Protein AF-A0A3D0VF95-F1 (afdb_monomer_lite)

Sequence (143 aa):
RTIIGYPAPKKQNTGKIHGSALGAEEVAALKTVLGFDPAKSFDVDQAVLAHARSVVDRGAAAKKEWEESFNAWQAANPEGAALLQRIEARELPEGLAAALPVFPAGKDVSTRAASGKVLNALGPVMPELWGGSADLAESNNTT

Structure (mmCIF, N/CA/C/O backbone):
data_AF-A0A3D0VF95-F1
#
_entry.id   AF-A0A3D0VF95-F1
#
loop_
_atom_site.group_PDB
_atom_site.id
_atom_site.type_symbol
_atom_site.label_atom_id
_atom_site.label_alt_id
_atom_site.label_comp_id
_atom_site.label_asym_id
_atom_site.label_entity_id
_atom_site.label_seq_id
_atom_site.pdbx_PDB_ins_code
_atom_site.Cartn_x
_atom_site.Cartn_y
_atom_site.Cartn_z
_atom_site.occupancy
_atom_site.B_iso_or_equiv
_atom_site.auth_seq_id
_atom_site.auth_comp_id
_atom_site.auth_asym_id
_atom_site.auth_atom_id
_atom_site.pdbx_PDB_model_num
ATOM 1 N N . ARG A 1 1 ? -9.098 16.850 13.907 1.00 91.50 1 ARG A N 1
ATOM 2 C CA . ARG A 1 1 ? -8.791 16.857 15.361 1.00 91.50 1 ARG A CA 1
ATOM 3 C C . ARG A 1 1 ? -9.553 15.711 16.012 1.00 91.50 1 ARG A C 1
ATOM 5 O O . ARG A 1 1 ? -10.736 15.590 15.736 1.00 91.50 1 ARG A O 1
ATOM 12 N N . THR A 1 2 ? -8.899 14.890 16.828 1.00 98.12 2 THR A N 1
ATOM 13 C CA . THR A 1 2 ? -9.504 13.769 17.576 1.00 98.12 2 THR A CA 1
ATOM 14 C C . THR A 1 2 ? -9.077 13.840 19.047 1.00 98.12 2 THR A C 1
ATOM 16 O O . THR A 1 2 ? -8.173 14.609 19.381 1.00 98.12 2 THR A O 1
ATOM 19 N N . ILE A 1 3 ? -9.728 13.069 19.924 1.00 98.12 3 ILE A N 1
ATOM 20 C CA . ILE A 1 3 ? -9.291 12.853 21.311 1.00 98.12 3 ILE A CA 1
ATOM 21 C C . ILE A 1 3 ? -8.755 11.426 21.404 1.00 98.12 3 ILE A C 1
ATOM 23 O O . ILE A 1 3 ? -9.495 10.469 21.175 1.00 98.12 3 ILE A O 1
ATOM 27 N N . ILE A 1 4 ? -7.470 11.273 21.724 1.00 98.06 4 ILE A N 1
ATOM 28 C CA . ILE A 1 4 ? -6.871 9.945 21.871 1.00 98.06 4 ILE A CA 1
ATOM 29 C C . ILE A 1 4 ? -7.555 9.174 23.009 1.00 98.06 4 ILE A C 1
ATOM 31 O O . ILE A 1 4 ? -7.718 9.695 24.114 1.00 98.06 4 ILE A O 1
ATOM 35 N N . GLY A 1 5 ? -7.962 7.936 22.723 1.00 97.25 5 GLY A N 1
ATOM 36 C CA . GLY A 1 5 ? -8.586 7.044 23.698 1.00 97.25 5 GLY A CA 1
ATOM 37 C C . GLY A 1 5 ? -10.029 7.381 24.079 1.00 97.25 5 GLY A C 1
ATOM 38 O O . GLY A 1 5 ? -10.509 6.869 25.082 1.00 97.25 5 GLY A O 1
ATOM 39 N N . TYR A 1 6 ? -10.726 8.229 23.320 1.00 97.94 6 TYR A N 1
ATOM 40 C CA . TYR A 1 6 ? -12.159 8.463 23.521 1.00 97.94 6 TYR A CA 1
ATOM 41 C C . TYR A 1 6 ? -12.970 7.156 23.381 1.00 97.94 6 TYR A C 1
ATOM 43 O O . TYR A 1 6 ? -12.691 6.397 22.449 1.00 97.94 6 TYR A O 1
ATOM 51 N N . PRO A 1 7 ? -13.993 6.887 24.219 1.00 97.38 7 PRO A N 1
ATOM 52 C CA . PRO A 1 7 ? -14.492 7.673 25.357 1.00 97.38 7 PRO A CA 1
ATOM 53 C C . PRO A 1 7 ? -14.001 7.167 26.734 1.00 97.38 7 PRO A C 1
ATOM 55 O O . PRO A 1 7 ? -14.779 7.115 27.686 1.00 97.38 7 PRO A O 1
ATOM 58 N N . ALA A 1 8 ? -12.733 6.754 26.868 1.00 97.56 8 ALA A N 1
ATOM 59 C CA . ALA A 1 8 ? -12.202 6.248 28.138 1.00 97.56 8 ALA A CA 1
ATOM 60 C C . ALA A 1 8 ? -12.300 7.321 29.245 1.00 97.56 8 ALA A C 1
ATOM 62 O O . ALA A 1 8 ? -11.689 8.387 29.119 1.00 97.56 8 ALA A O 1
ATOM 63 N N . PRO A 1 9 ? -13.053 7.077 30.331 1.00 96.75 9 PRO A N 1
ATOM 64 C CA . PRO A 1 9 ? -13.505 8.139 31.226 1.00 96.75 9 PRO A CA 1
ATOM 65 C C . PRO A 1 9 ? -12.384 8.805 32.029 1.00 96.75 9 PRO A C 1
ATOM 67 O O . PRO A 1 9 ? -12.472 10.001 32.304 1.00 96.75 9 PRO A O 1
ATOM 70 N N . LYS A 1 10 ? -11.332 8.067 32.409 1.00 95.25 10 LYS A N 1
ATOM 71 C CA . LYS A 1 10 ? -10.226 8.606 33.222 1.00 95.25 10 LYS A CA 1
ATOM 72 C C . LYS A 1 10 ? -8.950 8.805 32.413 1.00 95.25 10 LYS A C 1
ATOM 74 O O . LYS A 1 10 ? -8.097 9.593 32.819 1.00 95.25 10 LYS A O 1
ATOM 79 N N . LYS A 1 11 ? -8.781 8.069 31.310 1.00 96.06 11 LYS A N 1
ATOM 80 C CA . LYS A 1 11 ? -7.512 8.028 30.567 1.00 96.06 11 LYS A CA 1
ATOM 81 C C . LYS A 1 11 ? -7.531 8.702 29.194 1.00 96.06 11 LYS A C 1
ATOM 83 O O . LYS A 1 11 ? -6.440 8.921 28.660 1.00 96.06 11 LYS A O 1
ATOM 88 N N . GLN A 1 12 ? -8.686 9.059 28.621 1.00 97.62 12 GLN A N 1
ATOM 89 C CA . GLN A 1 12 ? -8.707 9.789 27.345 1.00 97.62 12 GLN A CA 1
ATOM 90 C C . GLN A 1 12 ? -7.926 11.109 27.432 1.00 97.62 12 GLN A C 1
ATOM 92 O O . GLN A 1 12 ? -7.863 11.739 28.485 1.00 97.62 12 GLN A O 1
ATOM 97 N N . ASN A 1 13 ? -7.350 11.547 26.312 1.00 97.81 13 ASN A N 1
ATOM 98 C CA . ASN A 1 13 ? -6.564 12.784 26.224 1.00 97.81 13 ASN A CA 1
ATOM 99 C C . ASN A 1 13 ? -5.314 12.832 27.134 1.00 97.81 13 ASN A C 1
ATOM 101 O O . ASN A 1 13 ? -4.895 13.908 27.560 1.00 97.81 13 ASN A O 1
ATOM 105 N N . THR A 1 14 ? -4.704 11.683 27.439 1.00 96.31 14 THR A N 1
ATOM 106 C CA . THR A 1 14 ? -3.471 11.603 28.243 1.00 96.31 14 THR A CA 1
ATOM 107 C C . THR A 1 14 ? -2.349 10.887 27.491 1.00 96.31 14 THR A C 1
ATOM 109 O O . THR A 1 14 ? -2.602 10.025 26.656 1.00 96.31 14 THR A O 1
ATOM 112 N N . GLY A 1 15 ? -1.081 11.173 27.806 1.00 95.25 15 GLY A N 1
ATOM 113 C CA . GLY A 1 15 ? 0.045 10.444 27.197 1.00 95.25 15 GLY A CA 1
ATOM 114 C C . GLY A 1 15 ? 0.057 8.947 27.541 1.00 95.25 15 GLY A C 1
ATOM 115 O O . GLY A 1 15 ? 0.415 8.114 26.711 1.00 95.25 15 GLY A O 1
ATOM 116 N N . LYS A 1 16 ? -0.408 8.581 28.746 1.00 92.38 16 LYS A N 1
ATOM 117 C CA . LYS A 1 16 ? -0.428 7.186 29.219 1.00 92.38 16 LYS A CA 1
ATOM 118 C C . LYS A 1 16 ? -1.379 6.287 28.419 1.00 92.38 16 LYS A C 1
ATOM 120 O O . LYS A 1 16 ? -1.169 5.076 28.417 1.00 92.38 16 LYS A O 1
ATOM 125 N N . ILE A 1 17 ? -2.381 6.844 27.726 1.00 96.81 17 ILE A N 1
ATOM 126 C CA . ILE A 1 17 ? -3.312 6.042 26.916 1.00 96.81 17 ILE A CA 1
ATOM 127 C C . ILE A 1 17 ? -2.722 5.559 25.584 1.00 96.81 17 ILE A C 1
ATOM 129 O O . ILE A 1 17 ? -3.299 4.685 24.951 1.00 96.81 17 ILE A O 1
ATOM 133 N N . HIS A 1 18 ? -1.573 6.092 25.156 1.00 97.38 18 HIS A N 1
ATOM 134 C CA . HIS A 1 18 ? -0.983 5.746 23.862 1.00 97.38 18 HIS A CA 1
ATOM 135 C C . HIS A 1 18 ? -0.328 4.356 23.841 1.00 97.38 18 HIS A C 1
ATOM 137 O O . HIS A 1 18 ? -0.590 3.570 22.938 1.00 97.38 18 HIS A O 1
ATOM 143 N N . GLY A 1 19 ? 0.535 4.063 24.817 1.00 96.31 19 GLY A N 1
ATOM 144 C CA . GLY A 1 19 ? 1.473 2.934 24.736 1.00 96.31 19 GLY A CA 1
ATOM 145 C C . GLY A 1 19 ? 1.367 1.916 25.867 1.00 96.31 19 GLY A C 1
ATOM 146 O O . GLY A 1 19 ? 2.305 1.153 26.075 1.00 96.31 19 GLY A O 1
ATOM 147 N N . SER A 1 20 ? 0.283 1.921 26.647 1.00 94.81 20 SER A N 1
ATOM 148 C CA . SER A 1 20 ? 0.113 0.990 27.769 1.00 94.81 20 SER A CA 1
ATOM 149 C C . SER A 1 20 ? -1.308 0.448 27.854 1.00 94.81 20 SER A C 1
ATOM 151 O O . SER A 1 20 ? -2.259 1.092 27.409 1.00 94.81 20 SER A O 1
ATOM 153 N N . ALA A 1 21 ? -1.458 -0.744 28.438 1.00 96.88 21 ALA A N 1
ATOM 154 C CA . ALA A 1 21 ? -2.770 -1.322 28.689 1.00 96.88 21 ALA A CA 1
ATOM 155 C C . ALA A 1 21 ? -3.631 -0.367 29.533 1.00 96.88 21 ALA A C 1
ATOM 157 O O . ALA A 1 21 ? -3.168 0.231 30.509 1.00 96.88 21 ALA A O 1
ATOM 158 N N . LEU A 1 22 ? -4.919 -0.270 29.196 1.00 96.56 22 LEU A N 1
ATOM 159 C CA . LEU A 1 22 ? -5.860 0.575 29.934 1.00 96.56 22 LEU A CA 1
ATOM 160 C C . LEU A 1 22 ? -5.990 0.146 31.406 1.00 96.56 22 LEU A C 1
ATOM 162 O O . LEU A 1 22 ? -6.193 0.996 32.271 1.00 96.56 22 LEU A O 1
ATOM 166 N N . GLY A 1 23 ? -5.781 -1.138 31.707 1.00 97.19 23 GLY A N 1
ATOM 167 C CA . GLY A 1 23 ? -6.002 -1.724 33.030 1.00 97.19 23 GLY A CA 1
ATOM 168 C C . GLY A 1 23 ? -7.465 -2.124 33.232 1.00 97.19 23 GLY A C 1
ATOM 169 O O . GLY A 1 23 ? -8.363 -1.542 32.627 1.00 97.19 23 GLY A O 1
ATOM 170 N N . ALA A 1 24 ? -7.699 -3.138 34.068 1.00 97.62 24 ALA A N 1
ATOM 171 C CA . ALA A 1 24 ? -9.010 -3.778 34.205 1.00 97.62 24 ALA A CA 1
ATOM 172 C C . ALA A 1 24 ? -10.131 -2.793 34.585 1.00 97.62 24 ALA A C 1
ATOM 174 O O . ALA A 1 24 ? -11.206 -2.837 33.992 1.00 97.62 24 ALA A O 1
ATOM 175 N N . GLU A 1 25 ? -9.858 -1.864 35.507 1.00 97.56 25 GLU A N 1
ATOM 176 C CA . GLU A 1 25 ? -10.831 -0.848 35.928 1.00 97.56 25 GLU A CA 1
ATOM 177 C C . GLU A 1 25 ? -11.253 0.077 34.783 1.00 97.56 25 GLU A C 1
ATOM 179 O O . GLU A 1 25 ? -12.441 0.334 34.599 1.00 97.56 25 GLU A O 1
ATOM 184 N N . GLU A 1 26 ? -10.293 0.566 33.993 1.00 97.50 26 GLU A N 1
ATOM 185 C CA . GLU A 1 26 ? -10.586 1.487 32.893 1.00 97.50 26 GLU A CA 1
ATOM 186 C C . GLU A 1 26 ? -11.311 0.766 31.750 1.00 97.50 26 GLU A C 1
ATOM 188 O O . GLU A 1 26 ? -12.223 1.332 31.153 1.00 97.50 26 GLU A O 1
ATOM 193 N N . VAL A 1 27 ? -10.958 -0.496 31.471 1.00 98.19 27 VAL A N 1
ATOM 194 C CA . VAL A 1 27 ? -11.661 -1.327 30.477 1.00 98.19 27 VAL A CA 1
ATOM 195 C C . VAL A 1 27 ? -13.112 -1.565 30.891 1.00 98.19 27 VAL A C 1
ATOM 197 O O . VAL A 1 27 ? -14.008 -1.418 30.061 1.00 98.19 27 VAL A O 1
ATOM 200 N N . ALA A 1 28 ? -13.361 -1.918 32.155 1.00 98.38 28 ALA A N 1
ATOM 201 C CA . ALA A 1 28 ? -14.717 -2.115 32.662 1.00 98.38 28 ALA A CA 1
ATOM 202 C C . ALA A 1 28 ? -15.535 -0.814 32.591 1.00 98.38 28 ALA A C 1
ATOM 204 O O . ALA A 1 28 ? -16.660 -0.829 32.096 1.00 98.38 28 ALA A O 1
ATOM 205 N N . ALA A 1 29 ? -14.952 0.319 33.000 1.00 98.19 29 ALA A N 1
ATOM 206 C CA . ALA A 1 29 ? -15.617 1.620 32.934 1.00 98.19 29 ALA A CA 1
ATOM 207 C C . ALA A 1 29 ? -15.926 2.047 31.489 1.00 98.19 29 ALA A 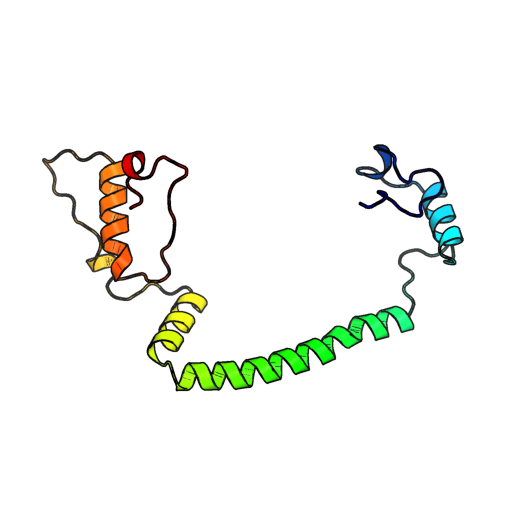C 1
ATOM 209 O O . ALA A 1 29 ? -17.023 2.529 31.213 1.00 98.19 29 ALA A O 1
ATOM 210 N N . LEU A 1 30 ? -14.993 1.826 30.556 1.00 98.19 30 LEU A N 1
ATOM 211 C CA . LEU A 1 30 ? -15.198 2.088 29.131 1.00 98.19 30 LEU A CA 1
ATOM 212 C C . LEU A 1 30 ? -16.349 1.248 28.558 1.00 98.19 30 LEU A C 1
ATOM 214 O O . LEU A 1 30 ? -17.190 1.785 27.840 1.00 98.19 30 LEU A O 1
ATOM 218 N N . LYS A 1 31 ? -16.416 -0.047 28.894 1.00 98.56 31 LYS A N 1
ATOM 219 C CA . LYS A 1 31 ? -17.523 -0.916 28.466 1.00 98.56 31 LYS A CA 1
ATOM 220 C C . LYS A 1 31 ? -18.864 -0.381 28.963 1.00 98.56 31 LYS A C 1
ATOM 222 O O . LYS A 1 31 ? -19.768 -0.224 28.151 1.00 98.56 31 LYS A O 1
ATOM 227 N N . THR A 1 32 ? -18.964 0.012 30.234 1.00 98.12 32 THR A N 1
ATOM 228 C CA . THR A 1 32 ? -20.186 0.623 30.780 1.00 98.12 32 THR A CA 1
ATOM 229 C C . THR A 1 32 ? -20.573 1.911 30.046 1.00 98.12 32 THR A C 1
ATOM 231 O O . THR A 1 32 ? -21.739 2.076 29.699 1.00 98.12 32 THR A O 1
ATOM 234 N N . VAL A 1 33 ? -19.614 2.803 29.756 1.00 98.31 33 VAL A N 1
ATOM 235 C CA . VAL A 1 33 ? -19.862 4.045 28.989 1.00 98.31 33 VAL A CA 1
ATOM 236 C C . VAL A 1 33 ? -20.419 3.751 27.592 1.00 98.31 33 VAL A C 1
ATOM 238 O O . VAL A 1 33 ? -21.264 4.493 27.101 1.00 98.31 33 VAL A O 1
ATOM 241 N N . LEU A 1 34 ? -19.968 2.666 26.962 1.00 97.56 34 LEU A N 1
ATOM 242 C CA . LEU A 1 34 ? -20.408 2.241 25.631 1.00 97.56 34 LEU A CA 1
ATOM 243 C C . LEU A 1 34 ? -21.673 1.363 25.647 1.00 97.56 34 LEU A C 1
ATOM 245 O O . LEU A 1 34 ? -22.144 0.979 24.579 1.00 97.56 34 LEU A O 1
ATOM 249 N N . GLY A 1 35 ? -22.214 1.025 26.823 1.00 97.56 35 GLY A N 1
ATOM 250 C CA . GLY A 1 35 ? -23.368 0.128 26.962 1.00 97.56 35 GLY A CA 1
ATOM 251 C C . GLY A 1 35 ? -23.050 -1.366 26.795 1.00 97.56 35 GLY A C 1
ATOM 252 O O . GLY A 1 35 ? -23.950 -2.153 26.523 1.00 97.56 35 GLY A O 1
ATOM 253 N N . PHE A 1 36 ? -21.786 -1.766 26.946 1.00 98.25 36 PHE A N 1
ATOM 254 C CA . PHE A 1 36 ? -21.325 -3.158 26.880 1.00 98.25 36 PHE A CA 1
ATOM 255 C C . PHE A 1 36 ? -21.306 -3.816 28.267 1.00 98.25 36 PHE A C 1
ATOM 257 O O . PHE A 1 36 ? -21.179 -3.145 29.291 1.00 98.25 36 PHE A O 1
ATOM 264 N N . ASP A 1 37 ? -21.338 -5.151 28.293 1.00 97.94 37 ASP A N 1
ATOM 265 C CA . ASP A 1 37 ? -21.149 -5.942 29.512 1.00 97.94 37 ASP A CA 1
ATOM 266 C C . ASP A 1 37 ? -19.673 -5.890 29.975 1.00 97.94 37 ASP A C 1
ATOM 268 O O . ASP A 1 37 ? -18.790 -6.391 29.265 1.00 97.94 37 ASP A O 1
ATOM 272 N N . PRO A 1 38 ? -19.364 -5.321 31.159 1.00 98.06 38 PRO A N 1
ATOM 273 C CA . PRO A 1 38 ? -17.994 -5.211 31.649 1.00 98.06 38 PRO A CA 1
ATOM 274 C C . PRO A 1 38 ? -17.310 -6.567 31.887 1.00 98.06 38 PRO A C 1
ATOM 276 O O . PRO A 1 38 ? -16.076 -6.634 31.799 1.00 98.06 38 PRO A O 1
ATOM 279 N N . ALA A 1 39 ? -18.076 -7.636 32.136 1.00 97.75 39 ALA A N 1
ATOM 280 C CA . ALA A 1 39 ? -17.560 -8.967 32.459 1.00 97.75 39 ALA A CA 1
ATOM 281 C C . ALA A 1 39 ? -17.109 -9.764 31.226 1.00 97.75 39 ALA A C 1
ATOM 283 O O . ALA A 1 39 ? -16.240 -10.633 31.331 1.00 97.75 39 ALA A O 1
ATOM 284 N N . LYS A 1 40 ? -17.653 -9.467 30.043 1.00 98.19 40 LYS A N 1
ATOM 285 C CA . LYS A 1 40 ? -17.304 -10.188 28.813 1.00 98.19 40 LYS A CA 1
ATOM 286 C C . LYS A 1 40 ? -16.110 -9.571 28.110 1.00 98.19 40 LYS A C 1
ATOM 288 O O . LYS A 1 40 ? -15.931 -8.358 28.116 1.00 98.19 40 LYS A O 1
ATOM 293 N N . SER A 1 41 ? -15.298 -10.393 27.458 1.00 97.81 41 SER A N 1
ATOM 294 C CA . SER A 1 41 ? -14.161 -9.940 26.650 1.00 97.81 41 SER A CA 1
ATOM 295 C C . SER A 1 41 ? -14.269 -10.512 25.246 1.00 97.81 41 SER A C 1
ATOM 297 O O . SER A 1 41 ? -14.708 -11.646 25.092 1.00 97.81 41 SER A O 1
ATOM 299 N N . PHE A 1 42 ? -13.874 -9.721 24.244 1.00 97.12 42 PHE A N 1
ATOM 300 C CA . PHE A 1 42 ? -14.046 -10.059 22.824 1.00 97.12 42 PHE A CA 1
ATOM 301 C C . PHE A 1 42 ? -15.505 -10.367 22.442 1.00 97.12 42 PHE A C 1
ATOM 303 O O . PHE A 1 42 ? -15.759 -11.171 21.551 1.00 97.12 42 PHE A O 1
ATOM 310 N N . ASP A 1 43 ? -16.461 -9.723 23.123 1.00 97.25 43 ASP A N 1
ATOM 311 C CA . ASP A 1 43 ? -17.881 -9.854 22.806 1.00 97.25 43 ASP A CA 1
ATOM 312 C C . ASP A 1 43 ? -18.203 -9.035 21.555 1.00 97.25 43 ASP A C 1
ATOM 314 O O . ASP A 1 43 ? -17.925 -7.834 21.499 1.00 97.25 43 ASP A O 1
ATOM 318 N N . VAL A 1 44 ? -18.755 -9.697 20.543 1.00 97.56 44 VAL A N 1
ATOM 319 C CA . VAL A 1 44 ? -19.101 -9.084 19.262 1.00 97.56 44 VAL A CA 1
ATOM 320 C C . VAL A 1 44 ? -20.559 -9.382 18.977 1.00 97.56 44 VAL A C 1
ATOM 322 O O . VAL A 1 44 ? -20.946 -10.538 18.797 1.00 97.56 44 VAL A O 1
ATOM 325 N N . ASP A 1 45 ? -21.358 -8.322 18.898 1.00 97.19 45 ASP A N 1
ATOM 326 C CA . ASP A 1 45 ? -22.752 -8.421 18.491 1.00 97.19 45 ASP A CA 1
ATOM 327 C C . ASP A 1 45 ? -22.840 -8.985 17.061 1.00 97.19 45 ASP A C 1
ATOM 329 O O . ASP A 1 45 ? -22.198 -8.490 16.126 1.00 97.19 45 ASP A O 1
ATOM 333 N N . GLN A 1 46 ? -23.652 -10.028 16.888 1.00 97.94 46 GLN A N 1
ATOM 334 C CA . GLN A 1 46 ? -23.873 -10.667 15.593 1.00 97.94 46 GLN A CA 1
ATOM 335 C C . GLN A 1 46 ? -24.445 -9.694 14.556 1.00 97.94 46 GLN A C 1
ATOM 337 O O . GLN A 1 46 ? -24.098 -9.803 13.381 1.00 97.94 46 GLN A O 1
ATOM 342 N N . ALA A 1 47 ? -25.257 -8.714 14.962 1.00 98.12 47 ALA A N 1
ATOM 343 C CA . ALA A 1 47 ? -25.780 -7.689 14.063 1.00 98.12 47 ALA A CA 1
ATOM 344 C C . ALA A 1 47 ? -24.667 -6.763 13.548 1.00 98.12 47 ALA A C 1
ATOM 346 O O . ALA A 1 47 ? -24.631 -6.446 12.357 1.00 98.12 47 ALA A O 1
ATOM 347 N N . VAL A 1 48 ? -23.716 -6.383 14.411 1.00 98.19 48 VAL A N 1
ATOM 348 C CA . VAL A 1 48 ? -22.535 -5.597 14.011 1.00 98.19 48 VAL A CA 1
ATOM 349 C C . VAL A 1 48 ? -21.665 -6.405 13.053 1.00 98.19 48 VAL A C 1
ATOM 351 O O . VAL A 1 48 ? -21.245 -5.880 12.021 1.00 98.19 48 VAL A O 1
ATOM 354 N N . LEU A 1 49 ? -21.430 -7.688 13.346 1.00 98.31 49 LEU A N 1
ATOM 355 C CA . LEU A 1 49 ? -20.650 -8.556 12.465 1.00 98.31 49 LEU A CA 1
ATOM 356 C C . LEU A 1 49 ? -21.334 -8.754 11.106 1.00 98.31 49 LEU A C 1
ATOM 358 O O . LEU A 1 49 ? -20.667 -8.674 10.075 1.00 98.31 49 LEU A O 1
ATOM 362 N N . ALA A 1 50 ? -22.648 -8.979 11.088 1.00 98.38 50 ALA A N 1
ATOM 363 C CA . ALA A 1 50 ? -23.428 -9.104 9.860 1.00 98.38 50 ALA A CA 1
ATOM 364 C C . ALA A 1 50 ? -23.371 -7.812 9.031 1.00 98.38 50 ALA A C 1
ATOM 366 O O . ALA A 1 50 ? -23.085 -7.857 7.833 1.00 98.38 50 ALA A O 1
ATOM 367 N N . HIS A 1 51 ? -23.548 -6.653 9.673 1.00 98.44 51 HIS A N 1
ATOM 368 C CA . HIS A 1 51 ? -23.415 -5.361 9.008 1.00 98.44 51 HIS A CA 1
ATOM 369 C C . HIS A 1 51 ? -22.006 -5.155 8.440 1.00 98.44 51 HIS A C 1
ATOM 371 O O . HIS A 1 51 ? -21.865 -4.795 7.273 1.00 98.44 51 HIS A O 1
ATOM 377 N N . ALA A 1 52 ? -20.956 -5.430 9.219 1.00 98.44 52 ALA A N 1
ATOM 378 C CA . ALA A 1 52 ? -19.576 -5.314 8.755 1.00 98.44 52 ALA A CA 1
ATOM 379 C C . ALA A 1 52 ? -19.304 -6.242 7.561 1.00 98.44 52 ALA A C 1
ATOM 381 O O . ALA A 1 52 ? -18.697 -5.817 6.579 1.00 98.44 52 ALA A O 1
ATOM 382 N N . ARG A 1 53 ? -19.817 -7.480 7.596 1.00 98.38 53 ARG A N 1
ATOM 383 C CA . ARG A 1 53 ? -19.669 -8.461 6.510 1.00 98.38 53 ARG A CA 1
ATOM 384 C C . ARG A 1 53 ? -20.391 -8.077 5.221 1.00 98.38 53 ARG A C 1
ATOM 386 O O . ARG A 1 53 ? -19.954 -8.532 4.171 1.00 98.38 53 ARG A O 1
ATOM 393 N N . SER A 1 54 ? -21.377 -7.176 5.255 1.00 98.12 54 SER A N 1
ATOM 394 C CA . SER A 1 54 ? -21.986 -6.621 4.028 1.00 98.12 54 SER A CA 1
ATOM 395 C C . SER A 1 54 ? -20.975 -5.933 3.098 1.00 98.12 54 SER A C 1
ATOM 397 O O . SER A 1 54 ? -21.249 -5.722 1.917 1.00 98.12 54 SER A O 1
ATOM 399 N N . VAL A 1 55 ? -19.781 -5.584 3.602 1.00 98.50 55 VAL A N 1
ATOM 400 C CA . VAL A 1 55 ? -18.683 -5.081 2.768 1.00 98.50 55 VAL A CA 1
ATOM 401 C C . VAL A 1 55 ? -18.230 -6.100 1.721 1.00 98.50 55 VAL A C 1
ATOM 403 O O . VAL A 1 55 ? -17.766 -5.689 0.663 1.00 98.50 55 VAL A O 1
ATOM 406 N N . VAL A 1 56 ? -18.390 -7.402 1.983 1.00 98.56 56 VAL A N 1
ATOM 407 C CA . VAL A 1 56 ? -18.035 -8.468 1.036 1.00 98.56 56 VAL A CA 1
ATOM 408 C C . VAL A 1 56 ? -18.900 -8.364 -0.213 1.00 98.56 56 VAL A C 1
ATOM 410 O O . VAL A 1 56 ? -18.359 -8.366 -1.313 1.00 98.56 56 VAL A O 1
ATOM 413 N N . ASP A 1 57 ? -20.210 -8.174 -0.053 1.00 98.44 57 ASP A N 1
ATOM 414 C CA . ASP A 1 57 ? -21.137 -8.060 -1.183 1.00 98.44 57 ASP A CA 1
ATOM 415 C C . ASP A 1 57 ? -20.875 -6.783 -1.988 1.00 98.44 57 ASP A C 1
ATOM 417 O O . ASP A 1 57 ? -20.801 -6.818 -3.217 1.00 98.44 57 ASP A O 1
ATOM 421 N N . ARG A 1 58 ? -20.646 -5.653 -1.299 1.00 98.19 58 ARG A N 1
ATOM 422 C CA . ARG A 1 58 ? -20.267 -4.391 -1.961 1.00 98.19 58 ARG A CA 1
ATOM 423 C C . ARG A 1 58 ? -18.947 -4.525 -2.719 1.00 98.19 58 ARG A C 1
ATOM 425 O O . ARG A 1 58 ? -18.837 -4.046 -3.843 1.00 98.19 58 ARG A O 1
ATOM 432 N N . GLY A 1 59 ? -17.957 -5.175 -2.110 1.00 98.69 59 GLY A N 1
ATOM 433 C CA . GLY A 1 59 ? -16.653 -5.416 -2.719 1.00 98.69 59 GLY A CA 1
ATOM 434 C C . GLY A 1 59 ? -16.739 -6.354 -3.919 1.00 98.69 59 GLY A C 1
ATOM 435 O O . GLY A 1 59 ? -16.115 -6.084 -4.940 1.00 98.69 59 GLY A O 1
ATOM 436 N N . ALA A 1 60 ? -17.548 -7.411 -3.834 1.00 98.62 60 ALA A N 1
ATOM 437 C CA . ALA A 1 60 ? -17.780 -8.336 -4.937 1.00 98.62 60 ALA A CA 1
ATOM 438 C C . ALA A 1 60 ? -18.457 -7.641 -6.127 1.00 98.62 60 ALA A C 1
ATOM 440 O O . ALA A 1 60 ? -18.026 -7.831 -7.262 1.00 98.62 60 ALA A O 1
ATOM 441 N N . ALA A 1 61 ? -19.464 -6.797 -5.874 1.00 98.44 61 ALA A N 1
ATOM 442 C CA . ALA A 1 61 ? -20.122 -6.015 -6.920 1.00 98.44 61 ALA A CA 1
ATOM 443 C C . ALA A 1 61 ? -19.147 -5.045 -7.609 1.00 98.44 61 ALA A C 1
ATOM 445 O O . ALA A 1 61 ? -19.036 -5.064 -8.833 1.00 98.44 61 ALA A O 1
ATOM 446 N N . ALA A 1 62 ? -18.386 -4.269 -6.828 1.00 98.62 62 ALA A N 1
ATOM 447 C CA . ALA A 1 62 ? -17.390 -3.342 -7.366 1.00 98.62 62 ALA A CA 1
ATOM 448 C C . ALA A 1 62 ? -16.276 -4.067 -8.140 1.00 98.62 62 ALA A C 1
ATOM 450 O O . ALA A 1 62 ? -15.847 -3.600 -9.192 1.00 98.62 62 ALA A O 1
ATOM 451 N N . LYS A 1 63 ? -15.826 -5.232 -7.650 1.00 98.62 63 LYS A N 1
ATOM 452 C CA . LYS A 1 63 ? -14.829 -6.060 -8.340 1.00 98.62 63 LYS A CA 1
ATOM 453 C C . LYS A 1 63 ? -15.359 -6.567 -9.675 1.00 98.62 63 LYS A C 1
ATOM 455 O O . LYS A 1 63 ? -14.635 -6.484 -10.654 1.00 98.62 63 LYS A O 1
ATOM 460 N N . LYS A 1 64 ? -16.605 -7.047 -9.725 1.00 98.62 64 LYS A N 1
ATOM 461 C CA . LYS A 1 64 ? -17.224 -7.523 -10.967 1.00 98.62 64 LYS A CA 1
ATOM 462 C C . LYS A 1 64 ? -17.317 -6.408 -12.014 1.00 98.62 64 LYS A C 1
ATOM 464 O O . LYS A 1 64 ? -16.934 -6.616 -13.158 1.00 98.62 64 LYS A O 1
ATOM 469 N N . GLU A 1 65 ? -17.793 -5.229 -11.616 1.00 98.44 65 GLU A N 1
ATOM 470 C CA . GLU A 1 65 ? -17.867 -4.060 -12.505 1.00 98.44 65 GLU A CA 1
ATOM 471 C C . GLU A 1 65 ? -16.477 -3.662 -13.022 1.00 98.44 65 GLU A C 1
ATOM 473 O O . GLU A 1 65 ? -16.278 -3.439 -14.218 1.00 98.44 65 GLU A O 1
ATOM 478 N N . TRP A 1 66 ? -15.484 -3.643 -12.1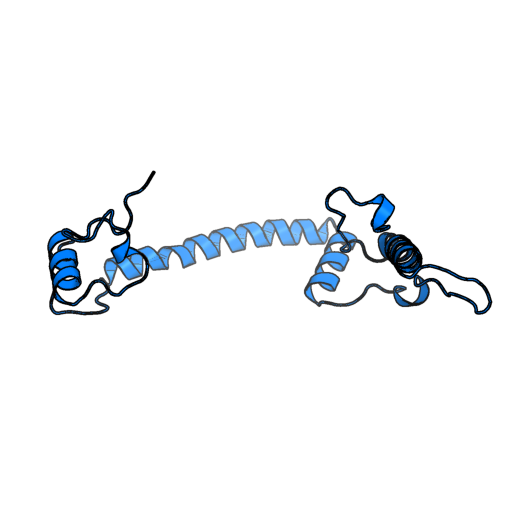30 1.00 98.75 66 TRP A N 1
ATOM 479 C CA . TRP A 1 66 ? -14.104 -3.379 -12.512 1.00 98.75 66 TRP A CA 1
ATOM 480 C C . TRP A 1 66 ? -13.556 -4.448 -13.471 1.00 98.75 66 TRP A C 1
ATOM 482 O O . TRP A 1 66 ? -12.962 -4.082 -14.481 1.00 98.75 66 TRP A O 1
ATOM 492 N N . GLU A 1 67 ? -13.794 -5.738 -13.216 1.00 98.69 67 GLU A N 1
ATOM 493 C CA . GLU A 1 67 ? -13.348 -6.854 -14.067 1.00 98.69 67 GLU A CA 1
ATOM 494 C C . GLU A 1 67 ? -13.896 -6.737 -15.494 1.00 98.69 67 GLU A C 1
ATOM 496 O O . GLU A 1 67 ? -13.155 -6.953 -16.451 1.00 98.69 67 GLU A O 1
ATOM 501 N N . GLU A 1 68 ? -15.159 -6.340 -15.662 1.00 98.50 68 GLU A N 1
ATOM 502 C CA . GLU A 1 68 ? -15.747 -6.089 -16.985 1.00 98.50 68 GLU A CA 1
ATOM 503 C C . GLU A 1 68 ? -14.985 -4.981 -17.734 1.00 98.50 68 GLU A C 1
ATOM 505 O O . GLU A 1 68 ? -14.579 -5.168 -18.886 1.00 98.50 68 GLU A O 1
ATOM 510 N N . SER A 1 69 ? -14.716 -3.855 -17.063 1.00 98.44 69 SER A N 1
ATOM 511 C CA . SER A 1 69 ? -13.951 -2.744 -17.648 1.00 98.44 69 SER A CA 1
ATOM 512 C C . SER A 1 69 ? -12.487 -3.105 -17.927 1.00 98.44 69 SER A C 1
ATOM 514 O O . SER A 1 69 ? -11.922 -2.703 -18.946 1.00 98.44 69 SER A O 1
ATOM 516 N N . PHE A 1 70 ? -11.880 -3.909 -17.055 1.00 98.56 70 PHE A N 1
ATOM 517 C CA . PHE A 1 70 ? -10.493 -4.330 -17.159 1.00 98.56 70 PHE A CA 1
ATOM 518 C C . PHE A 1 70 ? -10.300 -5.330 -18.300 1.00 98.56 70 PHE A C 1
ATOM 520 O O . PHE A 1 70 ? -9.377 -5.170 -19.094 1.00 98.56 70 PHE A O 1
ATOM 527 N N . ASN A 1 71 ? -11.215 -6.288 -18.465 1.00 98.50 71 ASN A N 1
ATOM 528 C CA . ASN A 1 71 ? -11.210 -7.217 -19.596 1.00 98.50 71 ASN A CA 1
ATOM 529 C C . ASN A 1 71 ? -11.369 -6.474 -20.933 1.00 98.50 71 ASN A C 1
ATOM 531 O O . ASN A 1 71 ? -10.668 -6.775 -21.901 1.00 98.50 71 ASN A O 1
ATOM 535 N N . ALA A 1 72 ? -12.252 -5.469 -20.988 1.00 98.62 72 ALA A N 1
ATOM 536 C CA . ALA A 1 72 ? -12.397 -4.618 -22.169 1.00 98.62 72 ALA A CA 1
ATOM 537 C C . ALA A 1 72 ? -11.110 -3.825 -22.462 1.00 98.62 72 ALA A C 1
ATOM 539 O O . ALA A 1 72 ? -10.679 -3.752 -23.615 1.00 98.62 72 ALA A O 1
ATOM 540 N N . TRP A 1 73 ? -10.462 -3.280 -21.426 1.00 98.62 73 TRP A N 1
ATOM 541 C CA . TRP A 1 73 ? -9.165 -2.616 -21.561 1.00 98.62 73 TRP A CA 1
ATOM 542 C C . TRP A 1 73 ? -8.081 -3.573 -22.068 1.00 98.62 73 TRP A C 1
ATOM 544 O O . TRP A 1 73 ? -7.371 -3.205 -23.002 1.00 98.62 73 TRP A O 1
ATOM 554 N N . GLN A 1 74 ? -7.980 -4.791 -21.524 1.00 98.56 74 GLN A N 1
ATOM 555 C CA . GLN A 1 74 ? -6.991 -5.786 -21.951 1.00 98.56 74 GLN A CA 1
ATOM 556 C C . GLN A 1 74 ? -7.157 -6.147 -23.430 1.00 98.56 74 GLN A C 1
ATOM 558 O O . GLN A 1 74 ? -6.176 -6.172 -24.171 1.00 98.56 74 GLN A O 1
ATOM 563 N N . ALA A 1 75 ? -8.399 -6.361 -23.879 1.00 98.31 75 ALA A N 1
ATOM 564 C CA . ALA A 1 75 ? -8.695 -6.645 -25.282 1.00 98.31 75 ALA A CA 1
ATOM 565 C C . ALA A 1 75 ? -8.339 -5.467 -26.209 1.00 98.31 75 ALA A C 1
ATOM 567 O O . ALA A 1 75 ? -7.865 -5.680 -27.324 1.00 98.31 75 ALA A O 1
ATOM 568 N N . ALA A 1 76 ? -8.546 -4.229 -25.750 1.00 98.62 76 ALA A N 1
ATOM 569 C CA . ALA A 1 76 ? -8.229 -3.021 -26.511 1.00 98.62 76 ALA A CA 1
ATOM 570 C C . ALA A 1 76 ? -6.741 -2.611 -26.448 1.00 98.62 76 ALA A C 1
ATOM 572 O O . ALA A 1 76 ? -6.298 -1.835 -27.292 1.00 98.62 76 ALA A O 1
ATOM 573 N N . ASN A 1 77 ? -5.971 -3.108 -25.472 1.00 98.44 77 ASN A N 1
ATOM 574 C CA . ASN A 1 77 ? -4.581 -2.712 -25.208 1.00 98.44 77 ASN A CA 1
ATOM 575 C C . ASN A 1 77 ? -3.673 -3.946 -25.032 1.00 98.44 77 ASN A C 1
ATOM 577 O O . ASN A 1 77 ? -3.101 -4.135 -23.955 1.00 98.44 77 ASN A O 1
ATOM 581 N N . PRO A 1 78 ? -3.510 -4.791 -26.068 1.00 98.25 78 PRO A N 1
ATOM 582 C CA . PRO A 1 78 ? -2.808 -6.071 -25.944 1.00 98.25 78 PRO A CA 1
ATOM 583 C C . PRO A 1 78 ? -1.349 -5.932 -25.482 1.00 98.25 78 PRO A C 1
ATOM 585 O O . PRO A 1 78 ? -0.885 -6.735 -24.678 1.00 98.25 78 PRO A O 1
ATOM 588 N N . GLU A 1 79 ? -0.633 -4.892 -25.922 1.00 97.19 79 GLU A N 1
ATOM 589 C CA . GLU A 1 79 ? 0.749 -4.630 -25.487 1.00 97.19 79 GLU A CA 1
ATOM 590 C C . GLU A 1 79 ? 0.824 -4.253 -24.000 1.00 97.19 79 GLU A C 1
ATOM 592 O O . GLU A 1 79 ? 1.644 -4.788 -23.255 1.00 97.19 79 GLU A O 1
ATOM 597 N N . GLY A 1 80 ? -0.073 -3.370 -23.544 1.00 97.88 80 GLY A N 1
ATOM 598 C CA . GLY A 1 80 ? -0.164 -2.974 -22.137 1.00 97.88 80 GLY A CA 1
ATOM 599 C C . GLY A 1 80 ? -0.596 -4.129 -21.231 1.00 97.88 80 GLY A C 1
ATOM 600 O O . GLY A 1 80 ? -0.082 -4.266 -20.122 1.00 97.88 80 GLY A O 1
ATOM 601 N N . ALA A 1 81 ? -1.492 -4.992 -21.715 1.00 98.44 81 ALA A N 1
ATOM 602 C CA . ALA A 1 81 ? -1.911 -6.199 -21.011 1.00 98.44 81 ALA A CA 1
ATOM 603 C C . ALA A 1 81 ? -0.755 -7.202 -20.859 1.00 98.44 81 ALA A C 1
ATOM 605 O O . ALA A 1 81 ? -0.537 -7.707 -19.759 1.00 98.44 81 ALA A O 1
ATOM 606 N N . ALA A 1 82 ? 0.022 -7.439 -21.922 1.00 97.69 82 ALA A N 1
ATOM 607 C CA . ALA A 1 82 ? 1.205 -8.300 -21.871 1.00 97.69 82 ALA A CA 1
ATOM 608 C C . ALA A 1 82 ? 2.289 -7.738 -20.934 1.00 97.69 82 ALA A C 1
ATOM 610 O O . ALA A 1 82 ? 2.887 -8.484 -20.155 1.00 97.69 82 ALA A O 1
ATOM 611 N N . LEU A 1 83 ? 2.508 -6.416 -20.956 1.00 97.62 83 LEU A N 1
ATOM 612 C CA . LEU A 1 83 ? 3.412 -5.740 -20.024 1.00 97.62 83 LEU A CA 1
ATOM 613 C C . LEU A 1 83 ? 2.974 -5.948 -18.569 1.00 97.62 83 LEU A C 1
ATOM 615 O O . LEU A 1 83 ? 3.787 -6.356 -17.741 1.00 97.62 83 LEU A O 1
ATOM 619 N N . LEU A 1 84 ? 1.698 -5.697 -18.264 1.00 98.31 84 LEU A N 1
ATOM 620 C CA . LEU A 1 84 ? 1.152 -5.889 -16.921 1.00 98.31 84 LEU A CA 1
ATOM 621 C C . LEU A 1 84 ? 1.300 -7.344 -16.463 1.00 98.31 84 LEU A C 1
ATOM 623 O O . LEU A 1 84 ? 1.807 -7.583 -15.371 1.00 98.31 84 LEU A O 1
ATOM 627 N N . GLN A 1 85 ? 0.936 -8.305 -17.316 1.00 98.00 85 GLN A N 1
ATOM 628 C CA . GLN A 1 85 ? 1.046 -9.731 -17.010 1.00 98.00 85 GLN A CA 1
ATOM 629 C C . GLN A 1 85 ? 2.485 -10.130 -16.657 1.00 98.00 85 GLN A C 1
ATOM 631 O O . GLN A 1 85 ? 2.706 -10.816 -15.658 1.00 98.00 85 GLN A O 1
ATOM 636 N N . ARG A 1 86 ? 3.471 -9.670 -17.438 1.00 98.06 86 ARG A N 1
ATOM 637 C CA . ARG A 1 86 ? 4.894 -9.922 -17.171 1.00 98.06 86 ARG A CA 1
ATOM 638 C C . ARG A 1 86 ? 5.323 -9.352 -15.814 1.00 98.06 86 ARG A C 1
ATOM 640 O O . ARG A 1 86 ? 6.000 -10.033 -15.042 1.00 98.06 86 ARG A O 1
ATOM 647 N N . ILE A 1 87 ? 4.919 -8.115 -15.509 1.00 97.81 87 ILE A N 1
ATOM 648 C CA . ILE A 1 87 ? 5.246 -7.445 -14.240 1.00 97.81 87 ILE A CA 1
ATOM 649 C C . ILE A 1 87 ? 4.623 -8.194 -13.054 1.00 97.81 87 ILE A C 1
ATOM 651 O O . ILE A 1 87 ? 5.305 -8.445 -12.058 1.00 97.81 87 ILE A O 1
ATOM 655 N N . GLU A 1 88 ? 3.352 -8.590 -13.151 1.00 97.88 88 GLU A N 1
ATOM 656 C CA . GLU A 1 88 ? 2.649 -9.337 -12.099 1.00 97.88 88 GLU A CA 1
ATOM 657 C C . GLU A 1 88 ? 3.263 -10.723 -11.860 1.00 97.88 88 GLU A C 1
ATOM 659 O O . GLU A 1 88 ? 3.396 -11.150 -10.708 1.00 97.88 88 GLU A O 1
ATOM 664 N N . ALA A 1 89 ? 3.718 -11.386 -12.927 1.00 98.06 89 ALA A N 1
ATOM 665 C CA . ALA A 1 89 ? 4.472 -12.638 -12.860 1.00 98.06 89 ALA A CA 1
ATOM 666 C C . ALA A 1 89 ? 5.905 -12.460 -12.318 1.00 98.06 89 ALA A C 1
ATOM 668 O O . ALA A 1 89 ? 6.571 -13.448 -12.004 1.00 98.06 89 ALA A O 1
ATOM 669 N N . ARG A 1 90 ? 6.369 -11.211 -12.152 1.00 97.12 90 ARG A N 1
ATOM 670 C CA . ARG A 1 90 ? 7.740 -10.843 -11.752 1.00 97.12 90 ARG A CA 1
ATOM 671 C C . ARG A 1 90 ? 8.802 -11.360 -12.721 1.00 97.12 90 ARG A C 1
ATOM 673 O O . ARG A 1 90 ? 9.912 -11.709 -12.315 1.00 97.12 90 ARG A O 1
ATOM 680 N N . GLU A 1 91 ? 8.461 -11.396 -13.999 1.00 97.44 91 GLU A N 1
ATOM 681 C CA . GLU A 1 91 ? 9.357 -11.812 -15.068 1.00 97.44 91 GLU A CA 1
ATOM 682 C C . GLU A 1 91 ? 10.132 -10.610 -15.622 1.00 97.44 91 GLU A C 1
ATOM 684 O O . GLU A 1 91 ? 9.613 -9.498 -15.758 1.00 97.44 91 GLU A O 1
ATOM 689 N N . LEU A 1 92 ? 11.405 -10.828 -15.948 1.00 94.94 92 LEU A N 1
ATOM 690 C CA . LEU A 1 92 ? 12.258 -9.794 -16.531 1.00 94.94 92 LEU A CA 1
ATOM 691 C C . LEU A 1 92 ? 11.924 -9.594 -18.016 1.00 94.94 92 LEU A C 1
ATOM 693 O O . LEU A 1 92 ? 11.545 -10.557 -18.684 1.00 94.94 92 LEU A O 1
ATOM 697 N N . PRO A 1 93 ? 12.079 -8.371 -18.556 1.00 94.88 93 PRO A N 1
ATOM 698 C CA . PRO A 1 93 ? 11.880 -8.141 -19.978 1.00 94.88 93 PRO A CA 1
ATOM 699 C C . PRO A 1 93 ? 12.941 -8.879 -20.798 1.00 94.88 93 PRO A C 1
ATOM 701 O O . PRO A 1 93 ? 14.106 -9.007 -20.397 1.00 94.88 93 PRO A O 1
ATOM 704 N N . GLU A 1 94 ? 12.546 -9.328 -21.986 1.00 91.50 94 GLU A N 1
ATOM 705 C CA . GLU A 1 94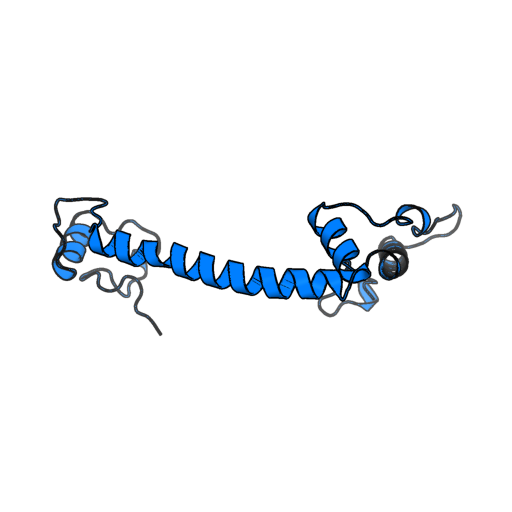 ? 13.499 -9.810 -22.977 1.00 91.50 94 GLU A CA 1
ATOM 706 C C . GLU A 1 94 ? 14.518 -8.711 -23.318 1.00 91.50 94 GLU A C 1
ATOM 708 O O . GLU A 1 94 ? 14.227 -7.517 -23.276 1.00 91.50 94 GLU A O 1
ATOM 713 N N . GLY A 1 95 ? 15.753 -9.106 -23.629 1.00 91.44 95 GLY A N 1
ATOM 714 C CA . GLY A 1 95 ? 16.812 -8.157 -23.981 1.00 91.44 95 GLY A CA 1
ATOM 715 C C . GLY A 1 95 ? 17.471 -7.436 -22.799 1.00 91.44 95 GLY A C 1
ATOM 716 O O . GLY A 1 95 ? 18.467 -6.750 -23.023 1.00 91.44 95 GLY A O 1
ATOM 717 N N . LEU A 1 96 ? 17.027 -7.648 -21.550 1.00 94.31 96 LEU A N 1
ATOM 718 C CA . LEU A 1 96 ? 17.640 -7.040 -20.359 1.00 94.31 96 LEU A CA 1
ATOM 719 C C . LEU A 1 96 ? 19.164 -7.223 -20.311 1.00 94.31 96 LEU A C 1
ATOM 721 O O . LEU A 1 96 ? 19.913 -6.260 -20.174 1.00 94.31 96 LEU A O 1
ATOM 725 N N . ALA A 1 97 ? 19.628 -8.469 -20.429 1.00 94.00 97 ALA A N 1
ATOM 726 C CA . ALA A 1 97 ? 21.050 -8.789 -20.351 1.00 94.00 97 ALA A CA 1
ATOM 727 C C . ALA A 1 97 ? 21.850 -8.163 -21.504 1.00 94.00 97 ALA A C 1
ATOM 729 O O . ALA A 1 97 ? 22.992 -7.760 -21.306 1.00 94.00 97 ALA A O 1
ATOM 730 N N . ALA A 1 98 ? 21.244 -8.056 -22.690 1.00 95.94 98 ALA A N 1
ATOM 731 C CA . ALA A 1 98 ? 21.867 -7.455 -23.865 1.00 95.94 98 ALA A CA 1
ATOM 732 C C . ALA A 1 98 ? 21.930 -5.921 -23.780 1.00 95.94 98 ALA A C 1
ATOM 734 O O . ALA A 1 98 ? 22.823 -5.318 -24.369 1.00 95.94 98 ALA A O 1
ATOM 735 N N . ALA A 1 99 ? 21.010 -5.295 -23.040 1.00 96.00 99 ALA A N 1
ATOM 736 C CA . ALA A 1 99 ? 21.012 -3.855 -22.811 1.00 96.00 99 ALA A CA 1
ATOM 737 C C . ALA A 1 99 ? 22.144 -3.409 -21.870 1.00 96.00 99 ALA A C 1
ATOM 739 O O . ALA A 1 99 ? 22.559 -2.253 -21.914 1.00 96.00 99 ALA A O 1
ATOM 740 N N . LEU A 1 100 ? 22.664 -4.299 -21.018 1.00 96.81 100 LEU A N 1
ATOM 741 C CA . LEU A 1 100 ?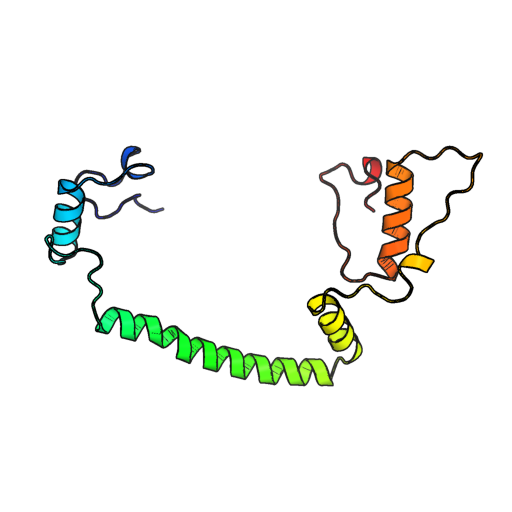 23.682 -3.925 -20.040 1.00 96.81 100 LEU A CA 1
ATOM 742 C C . LEU A 1 100 ? 24.994 -3.482 -20.717 1.00 96.81 100 LEU A C 1
ATOM 744 O O . LEU A 1 100 ? 25.540 -4.205 -21.554 1.00 96.81 10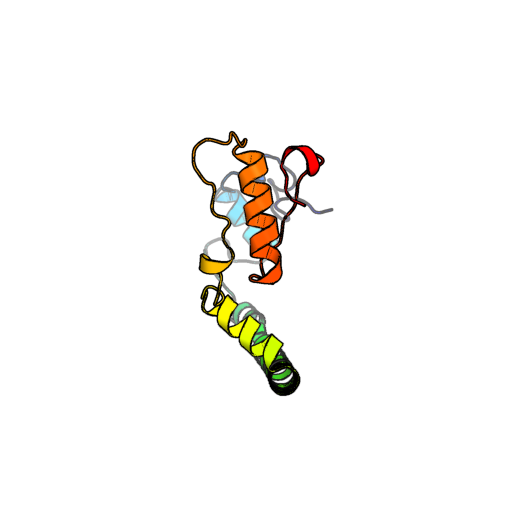0 LEU A O 1
ATOM 748 N N . PRO A 1 101 ? 25.558 -2.322 -20.328 1.00 96.31 101 PRO A N 1
ATOM 749 C CA . PRO A 1 101 ? 26.822 -1.862 -20.878 1.00 96.31 101 PRO A CA 1
ATOM 750 C C . PRO A 1 101 ? 27.979 -2.768 -20.446 1.00 96.31 101 PRO A C 1
ATOM 752 O O . PRO A 1 101 ? 28.083 -3.177 -19.288 1.00 96.31 101 PRO A O 1
ATOM 755 N N . VAL A 1 102 ? 28.911 -3.004 -21.369 1.00 95.56 102 VAL A N 1
ATOM 756 C CA . VAL A 1 102 ? 30.192 -3.655 -21.074 1.00 95.56 102 VAL A CA 1
ATOM 757 C C . VAL A 1 102 ? 31.240 -2.589 -20.763 1.00 95.56 102 VAL A C 1
ATOM 759 O O . VAL A 1 102 ? 31.409 -1.624 -21.510 1.00 95.56 102 VAL A O 1
ATOM 762 N N . PHE A 1 103 ? 31.973 -2.775 -19.667 1.00 95.38 103 PHE A N 1
ATOM 763 C CA . PHE A 1 103 ? 33.057 -1.887 -19.250 1.00 95.38 103 PHE A CA 1
ATOM 764 C C . PHE A 1 103 ? 34.408 -2.572 -19.506 1.00 95.38 103 PHE A C 1
ATOM 766 O O . PHE A 1 103 ? 34.790 -3.454 -18.737 1.00 95.38 103 PHE A O 1
ATOM 773 N N . PRO A 1 104 ? 35.128 -2.226 -20.591 1.00 91.88 104 PRO A N 1
ATOM 774 C CA . PRO A 1 104 ? 36.415 -2.840 -20.895 1.00 91.88 104 PRO A CA 1
ATOM 775 C C . PRO A 1 104 ? 37.494 -2.409 -19.894 1.00 91.88 104 PRO A C 1
ATOM 777 O O . PRO A 1 104 ? 37.458 -1.303 -19.350 1.00 91.88 104 PRO A O 1
ATOM 780 N N . ALA A 1 105 ? 38.489 -3.273 -19.690 1.00 91.81 105 ALA A N 1
ATOM 781 C CA . ALA A 1 105 ? 39.657 -2.956 -18.876 1.00 91.81 105 ALA A CA 1
ATOM 782 C C . ALA A 1 105 ? 40.479 -1.797 -19.478 1.00 91.81 105 ALA A C 1
ATOM 784 O O . ALA A 1 105 ? 40.489 -1.590 -20.691 1.00 91.81 105 ALA A O 1
ATOM 785 N N . GLY A 1 106 ? 41.198 -1.059 -18.625 1.00 91.06 106 GLY A N 1
ATOM 786 C CA . GLY A 1 106 ? 42.104 0.022 -19.041 1.00 91.06 106 GLY A CA 1
ATOM 787 C C . GLY A 1 106 ? 41.471 1.414 -19.140 1.00 91.06 106 GLY A C 1
ATOM 788 O O . GLY A 1 106 ? 42.153 2.358 -19.533 1.00 91.06 106 GLY A O 1
ATOM 789 N N . LYS A 1 107 ? 40.194 1.567 -18.768 1.00 91.38 107 LYS A N 1
ATOM 790 C CA . LYS A 1 107 ? 39.529 2.870 -18.640 1.00 91.38 107 LYS A CA 1
ATOM 791 C C . LYS A 1 107 ? 38.858 3.005 -17.278 1.00 91.38 107 LYS A C 1
ATOM 793 O O . LYS A 1 107 ? 37.961 2.232 -16.952 1.00 91.38 107 LYS A O 1
ATOM 798 N N . ASP A 1 108 ? 39.234 4.040 -16.536 1.00 93.81 108 ASP A N 1
ATOM 799 C CA . ASP A 1 108 ? 38.641 4.320 -15.232 1.00 93.81 108 ASP A CA 1
ATOM 800 C C . ASP A 1 108 ? 37.215 4.873 -15.372 1.00 93.81 108 ASP A C 1
ATOM 802 O O . ASP A 1 108 ? 36.920 5.736 -16.207 1.00 93.81 108 ASP A O 1
ATOM 806 N N . VAL A 1 109 ? 36.310 4.380 -14.527 1.00 95.75 109 VAL A N 1
ATOM 807 C CA . VAL A 1 109 ? 34.938 4.875 -14.397 1.00 95.75 109 VAL A CA 1
ATOM 808 C C . VAL A 1 109 ? 34.522 4.795 -12.933 1.00 95.75 109 VAL A C 1
ATOM 810 O O . VAL A 1 109 ? 34.656 3.757 -12.291 1.00 95.75 109 VAL A O 1
ATOM 813 N N . SER A 1 110 ? 34.007 5.896 -12.382 1.00 96.94 110 SER A N 1
ATOM 814 C CA . SER A 1 110 ? 33.430 5.851 -11.035 1.00 96.94 110 SER A CA 1
ATOM 815 C C . SER A 1 110 ? 32.179 4.967 -11.024 1.00 96.94 110 SER A C 1
ATOM 817 O O . SER A 1 110 ? 31.388 5.000 -11.969 1.00 96.94 110 SER A O 1
ATOM 819 N N . THR A 1 111 ? 31.955 4.216 -9.947 1.00 97.12 111 THR A N 1
ATOM 820 C CA . THR A 1 111 ? 30.802 3.306 -9.839 1.00 97.12 111 THR A CA 1
ATOM 821 C C . THR A 1 111 ? 29.459 4.036 -9.925 1.00 97.12 111 THR A C 1
ATOM 823 O O . THR A 1 111 ? 28.523 3.496 -10.503 1.00 97.12 111 THR A O 1
ATOM 826 N N . ARG A 1 112 ? 29.368 5.296 -9.472 1.00 97.19 112 ARG A N 1
ATOM 827 C CA . ARG A 1 112 ? 28.179 6.149 -9.681 1.00 97.19 112 ARG A CA 1
ATOM 828 C C . ARG A 1 112 ? 27.909 6.450 -11.160 1.00 97.19 112 ARG A C 1
ATOM 830 O O . ARG A 1 112 ? 26.778 6.351 -11.613 1.00 97.19 112 ARG A O 1
ATOM 837 N N . ALA A 1 113 ? 28.953 6.738 -11.939 1.00 96.88 113 ALA A N 1
ATOM 838 C CA . ALA A 1 113 ? 28.816 6.975 -13.374 1.00 96.88 113 ALA A CA 1
ATOM 839 C C . ALA A 1 113 ? 28.505 5.670 -14.126 1.00 96.88 113 ALA A C 1
ATOM 841 O O . ALA A 1 113 ? 27.763 5.681 -15.104 1.00 96.88 113 ALA A O 1
ATOM 842 N N . ALA A 1 114 ? 29.046 4.534 -13.666 1.00 97.44 114 ALA A N 1
ATOM 843 C CA . ALA A 1 114 ? 28.665 3.218 -14.173 1.00 97.44 114 ALA A CA 1
ATOM 844 C C . ALA A 1 114 ? 27.188 2.906 -13.870 1.00 97.44 114 ALA A C 1
ATOM 846 O O . ALA A 1 114 ? 26.477 2.464 -14.768 1.00 97.44 114 ALA A O 1
ATOM 847 N N . SER A 1 115 ? 26.706 3.222 -12.662 1.00 98.12 115 SER A N 1
ATOM 848 C CA . SER A 1 115 ? 25.293 3.096 -12.281 1.00 98.12 115 SER A CA 1
ATOM 849 C C . SER A 1 115 ? 24.384 3.900 -13.208 1.00 98.12 115 SER A C 1
ATOM 851 O O . SER A 1 115 ? 23.433 3.344 -13.747 1.00 98.12 115 SER A O 1
ATOM 853 N N . GLY A 1 116 ? 24.701 5.171 -13.471 1.00 97.94 116 GLY A N 1
ATOM 854 C CA . GLY A 1 116 ? 23.907 5.989 -14.395 1.00 97.94 116 GLY A CA 1
ATOM 855 C C . GLY A 1 116 ? 23.880 5.448 -15.821 1.00 97.94 116 GLY A C 1
ATOM 856 O O . GLY A 1 116 ? 22.840 5.479 -16.473 1.00 97.94 116 GLY A O 1
ATOM 857 N N . LYS A 1 117 ? 24.988 4.873 -16.303 1.00 97.50 117 LYS A N 1
ATOM 858 C CA . LYS A 1 117 ? 25.016 4.195 -17.611 1.00 97.50 117 LYS A CA 1
ATOM 859 C C . LYS A 1 117 ? 24.124 2.959 -17.644 1.00 97.50 117 LYS A C 1
ATOM 861 O O . LYS A 1 117 ? 23.462 2.734 -18.648 1.00 97.50 117 LYS A O 1
ATOM 866 N N . VAL A 1 118 ? 24.110 2.170 -16.569 1.00 97.75 118 VAL A N 1
ATOM 867 C CA . VAL A 1 118 ? 23.218 1.009 -16.451 1.00 97.75 118 VAL A CA 1
ATOM 868 C C . VAL A 1 118 ? 21.760 1.465 -16.423 1.00 97.75 118 VAL A C 1
ATOM 870 O O . VAL A 1 118 ? 20.976 0.969 -17.218 1.00 97.75 118 VAL A O 1
ATOM 873 N N . LEU A 1 119 ? 21.401 2.446 -15.588 1.00 97.50 119 LEU A N 1
ATOM 874 C CA . LEU A 1 119 ? 20.031 2.972 -15.508 1.00 97.50 119 LEU A CA 1
ATOM 875 C C . LEU A 1 119 ? 19.533 3.491 -16.864 1.00 97.50 119 LEU A C 1
ATOM 877 O O . LEU A 1 119 ? 18.456 3.103 -17.309 1.00 97.50 119 LEU A O 1
ATOM 881 N N . ASN A 1 120 ? 20.350 4.290 -17.552 1.00 96.62 120 ASN A N 1
ATOM 882 C CA . ASN A 1 120 ? 20.023 4.808 -18.881 1.00 96.62 120 ASN A CA 1
ATOM 883 C C . ASN A 1 120 ? 19.864 3.699 -19.932 1.00 96.62 120 ASN A C 1
ATOM 885 O O . ASN A 1 120 ? 19.023 3.811 -20.820 1.00 96.62 120 ASN A O 1
ATOM 889 N N . ALA A 1 121 ? 20.643 2.620 -19.833 1.00 96.88 121 ALA A N 1
ATOM 890 C CA . ALA A 1 121 ? 20.519 1.483 -20.740 1.00 96.88 121 ALA A CA 1
ATOM 891 C C . ALA A 1 121 ? 19.292 0.607 -20.437 1.00 96.88 121 ALA A C 1
ATOM 893 O O . ALA A 1 121 ? 18.701 0.037 -21.352 1.00 96.88 121 ALA A O 1
ATOM 894 N N . LEU A 1 122 ? 18.894 0.511 -19.165 1.00 96.25 122 LEU A N 1
ATOM 895 C CA . LEU A 1 122 ? 17.727 -0.260 -18.740 1.00 96.25 122 LEU A CA 1
ATOM 896 C C . LEU A 1 122 ? 16.398 0.454 -19.014 1.00 96.25 122 LEU A C 1
ATOM 898 O O . LEU A 1 122 ? 15.414 -0.222 -19.300 1.00 96.25 122 LEU A O 1
ATOM 902 N N . GLY A 1 123 ? 16.361 1.789 -18.964 1.00 94.75 123 GLY A N 1
ATOM 903 C CA . GLY A 1 123 ? 15.133 2.577 -19.145 1.00 94.75 123 GLY A CA 1
ATOM 904 C C . GLY A 1 123 ? 14.304 2.200 -20.387 1.00 94.75 123 GLY A C 1
ATOM 905 O O . GLY A 1 123 ? 13.110 1.950 -20.247 1.00 94.75 123 GLY A O 1
ATOM 906 N N . PRO A 1 124 ? 14.904 2.077 -21.588 1.00 94.25 124 PRO A N 1
ATOM 907 C CA . PRO A 1 124 ? 14.173 1.682 -22.795 1.00 94.25 124 PRO A CA 1
ATOM 908 C C . PRO A 1 124 ? 13.624 0.246 -22.795 1.00 94.25 124 PRO A C 1
ATOM 910 O O . PRO A 1 124 ? 12.671 -0.024 -23.520 1.00 94.25 124 PRO A O 1
ATOM 913 N N . VAL A 1 125 ? 14.223 -0.679 -22.033 1.00 95.81 125 VAL A N 1
ATOM 914 C CA . VAL A 1 125 ? 13.844 -2.110 -22.032 1.00 95.81 125 VAL A CA 1
ATOM 915 C C . VAL A 1 125 ? 13.009 -2.519 -20.821 1.00 95.81 125 VAL A C 1
ATOM 917 O O . VAL A 1 125 ? 12.398 -3.583 -20.838 1.00 95.81 125 VAL A O 1
ATOM 920 N N . MET A 1 126 ? 12.962 -1.690 -19.777 1.00 96.06 126 MET A N 1
ATOM 921 C CA . MET A 1 126 ? 12.231 -1.952 -18.537 1.00 96.06 126 MET A CA 1
ATOM 922 C C . MET A 1 126 ? 11.275 -0.787 -18.229 1.00 96.06 126 MET A C 1
ATOM 924 O O . MET A 1 126 ? 11.610 0.074 -17.416 1.00 96.06 126 MET A O 1
ATOM 928 N N . PRO A 1 127 ? 10.086 -0.739 -18.860 1.00 95.31 127 PRO A N 1
ATOM 929 C CA . PRO A 1 127 ? 9.119 0.352 -18.682 1.00 95.31 127 PRO A CA 1
ATOM 930 C C . PRO A 1 127 ? 8.644 0.555 -17.235 1.00 95.31 127 PRO A C 1
ATOM 932 O O . PRO A 1 127 ? 8.185 1.634 -16.872 1.00 95.31 127 PRO A O 1
ATOM 935 N N . GLU A 1 128 ? 8.739 -0.481 -16.404 1.00 96.69 128 GLU A N 1
ATOM 936 C CA . GLU A 1 128 ? 8.426 -0.450 -14.977 1.00 96.69 128 GLU A CA 1
ATOM 937 C C . GLU A 1 128 ? 9.552 0.124 -14.101 1.00 96.69 128 GLU A C 1
ATOM 939 O O . GLU A 1 128 ? 9.361 0.262 -12.892 1.00 96.69 128 GLU A O 1
ATOM 944 N N . LEU A 1 129 ? 10.724 0.440 -14.667 1.00 96.31 129 LEU A N 1
ATOM 945 C CA . LEU A 1 129 ? 11.833 1.050 -13.938 1.00 96.31 129 LEU A CA 1
ATOM 946 C C . LEU A 1 129 ? 11.593 2.552 -13.779 1.00 96.31 129 LEU A C 1
ATOM 948 O O . LEU A 1 129 ? 11.635 3.319 -14.737 1.00 96.31 129 LEU A O 1
ATOM 952 N N . TRP A 1 130 ? 11.412 2.984 -12.536 1.00 97.25 130 TRP A N 1
ATOM 953 C CA . TRP A 1 130 ? 11.272 4.391 -12.182 1.00 97.25 130 TRP A CA 1
ATOM 954 C C . TRP A 1 130 ? 12.007 4.686 -10.876 1.00 97.25 130 TRP A C 1
ATOM 956 O O . TRP A 1 130 ? 12.270 3.800 -10.061 1.00 97.25 130 TRP A O 1
ATOM 966 N N . GLY A 1 131 ? 12.366 5.949 -10.681 1.00 96.88 131 GLY A N 1
ATOM 967 C CA . GLY A 1 131 ? 13.114 6.398 -9.518 1.00 96.88 131 GLY A CA 1
ATOM 968 C C . GLY A 1 131 ? 13.628 7.815 -9.713 1.00 96.88 131 GLY A C 1
ATOM 969 O O . GLY A 1 131 ? 13.220 8.521 -10.632 1.00 96.88 131 GLY A O 1
ATOM 970 N N . GLY A 1 132 ? 14.526 8.239 -8.832 1.00 97.25 132 GLY A N 1
ATOM 971 C CA . GLY A 1 132 ? 15.133 9.558 -8.917 1.00 97.25 132 GLY A CA 1
ATOM 972 C C . GLY A 1 132 ? 16.100 9.809 -7.773 1.00 97.25 132 GLY A C 1
ATOM 973 O O . GLY A 1 132 ? 16.640 8.878 -7.174 1.00 97.25 132 GLY A O 1
ATOM 974 N N . SER A 1 133 ? 16.307 11.084 -7.462 1.00 98.19 133 SER A N 1
ATOM 975 C CA . SER A 1 133 ? 17.211 11.523 -6.406 1.00 98.19 133 SER A CA 1
ATOM 976 C C . SER A 1 133 ? 16.606 12.678 -5.617 1.00 98.19 133 SER A C 1
ATOM 978 O O . SER A 1 133 ? 15.863 13.492 -6.164 1.00 98.19 133 SER A O 1
ATOM 980 N N . ALA A 1 134 ? 16.940 12.763 -4.332 1.00 97.75 134 ALA A N 1
ATOM 981 C CA . ALA A 1 134 ? 16.607 13.907 -3.494 1.00 97.75 134 ALA A CA 1
ATOM 982 C C . ALA A 1 134 ? 17.678 14.993 -3.677 1.00 97.75 134 ALA A C 1
ATOM 984 O O . ALA A 1 134 ? 18.725 14.928 -3.041 1.00 97.75 134 ALA A O 1
ATOM 985 N N . ASP A 1 135 ? 17.428 15.946 -4.583 1.00 97.50 135 ASP A N 1
ATOM 986 C CA . ASP A 1 135 ? 18.287 17.116 -4.877 1.00 97.50 135 ASP A CA 1
ATOM 987 C C . ASP A 1 135 ? 19.712 16.798 -5.391 1.00 97.50 135 ASP A C 1
ATOM 989 O O . ASP A 1 135 ? 20.543 17.676 -5.588 1.00 97.50 135 ASP A O 1
ATOM 993 N N . LEU A 1 136 ? 20.017 15.525 -5.654 1.00 97.44 136 LEU A N 1
ATOM 994 C CA . LEU A 1 136 ? 21.358 15.060 -6.020 1.00 97.44 136 LEU A CA 1
ATOM 995 C C . LEU A 1 136 ? 21.359 14.299 -7.352 1.00 97.44 136 LEU A C 1
ATOM 997 O O . LEU A 1 136 ? 22.118 13.347 -7.506 1.00 97.44 136 LEU A O 1
ATOM 1001 N N . ALA A 1 137 ? 20.470 14.629 -8.293 1.00 97.00 137 ALA A N 1
ATOM 1002 C CA . ALA A 1 137 ? 20.295 13.867 -9.538 1.00 97.00 137 ALA A CA 1
ATOM 1003 C C . ALA A 1 137 ? 21.599 13.746 -10.348 1.00 97.00 137 ALA A C 1
ATOM 1005 O O . ALA A 1 137 ? 22.032 12.635 -10.656 1.00 97.00 137 ALA A O 1
ATOM 1006 N N . GLU A 1 138 ? 22.284 14.868 -10.584 1.00 93.88 138 GLU A N 1
ATOM 1007 C CA . GLU A 1 138 ? 23.575 14.895 -11.287 1.00 93.88 138 GLU A CA 1
ATOM 1008 C C . GLU A 1 138 ? 24.683 14.198 -10.485 1.00 93.88 138 GLU A C 1
ATOM 1010 O O . GLU A 1 138 ? 25.508 13.464 -11.028 1.00 93.88 138 GLU A O 1
ATOM 1015 N N . SER A 1 139 ? 24.682 14.375 -9.160 1.00 96.81 139 SER A N 1
ATOM 1016 C CA . SER A 1 139 ? 25.684 13.767 -8.276 1.00 96.81 139 SER A CA 1
ATOM 1017 C C . SER A 1 139 ? 25.554 12.244 -8.197 1.00 96.81 139 SER A C 1
ATOM 1019 O O . SER A 1 139 ? 26.576 11.550 -8.129 1.00 96.81 139 SER A O 1
ATOM 1021 N N . ASN A 1 140 ? 24.319 11.736 -8.230 1.00 97.69 140 ASN A N 1
ATOM 1022 C CA . ASN A 1 140 ? 23.986 10.315 -8.132 1.00 97.69 140 ASN A CA 1
ATOM 1023 C C . ASN A 1 140 ? 23.923 9.625 -9.502 1.00 97.69 140 ASN A C 1
ATOM 1025 O O . ASN A 1 140 ? 24.042 8.405 -9.552 1.00 97.69 140 ASN A O 1
ATOM 1029 N N . ASN A 1 141 ? 23.825 10.386 -10.599 1.00 96.38 141 ASN A N 1
ATOM 1030 C CA . ASN A 1 141 ? 23.636 9.889 -11.967 1.00 96.38 141 ASN A CA 1
ATOM 1031 C C . ASN A 1 141 ? 22.358 9.040 -12.104 1.00 96.38 141 ASN A C 1
ATOM 1033 O O . ASN A 1 141 ? 22.402 7.896 -12.549 1.00 96.38 141 ASN A O 1
ATOM 1037 N N . THR A 1 142 ? 21.224 9.590 -11.668 1.00 95.19 142 THR A N 1
ATOM 1038 C CA . THR A 1 142 ? 19.903 8.919 -11.665 1.00 95.19 142 THR A CA 1
ATOM 1039 C C . THR A 1 142 ? 18.947 9.428 -12.748 1.00 95.19 142 THR A C 1
ATOM 1041 O O . THR A 1 142 ? 17.756 9.142 -12.679 1.00 95.19 142 THR A O 1
ATOM 1044 N N . THR A 1 143 ? 19.451 10.217 -13.697 1.00 77.81 143 THR A N 1
ATOM 1045 C CA . THR A 1 143 ? 18.714 10.793 -14.833 1.00 77.81 143 THR A CA 1
ATOM 1046 C C . THR A 1 143 ? 19.415 10.496 -16.147 1.00 77.81 143 THR A C 1
ATOM 1048 O O . THR A 1 143 ? 20.628 10.163 -16.112 1.00 77.81 143 THR A O 1
#

Foldseek 3Di:
DDWQPPPQPP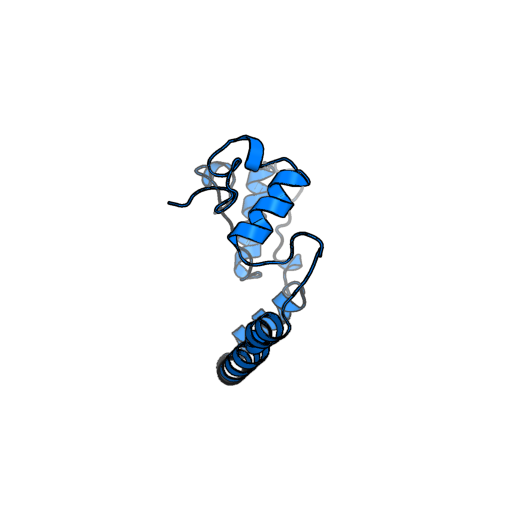PINHPQSPPDDCDLVSQLVVCVVVVHHSPDDPDDDPVNVVVVCVVVVVVVVVVVVVVVVVVVVCVVCVPVVVLVVCVVVVHAFPCLVVLQDDDDPPDDDDVLRSVLSSLVSCCVRNVVDDDADDVCRVVNNND

pLDDT: mean 96.89, std 2.37, range [77.81, 98.75]

Secondary structure (DSSP, 8-state):
---TTTT-TTTTTSTHHHHS---HHHHHHHHHHTT--TT-SS---HHHHHHHHHHHHHHHHHHHHHHHHHHHHHHH-HHHHHHHHHHHTTPPPTTHHHHSPP--TT----HHHHHHHHHHHHTTT-TT-----SS-HHHHT--

Radius of gyration: 28.42 Å; chains: 1; bounding box: 68×30×62 Å